Protein AF-A0A7X7T757-F1 (afdb_monomer_lite)

Foldseek 3Di:
DDWDDKDWDLADDPWDRGTAIKTKFFADPPRDDCVVVLLVLLVVVCVVVVFDSDKGWDDDPDTIIMIIDDGPNVCRVVRSVSSVVD

pLDDT: mean 93.65, std 5.16, range [69.5, 97.94]

Secondary structure (DSSP, 8-state):
-EEEEEEEE-S--SS-SSSEEEEEEEPPTTPPP-HHHHHHHHHHHHHHHT----EEEEEETTTEEEEEEE--GGGHHHHHHHHHH-

Radius of gyration: 12.17 Å; chains: 1; bounding box: 27×21×34 Å

Structure (mmCIF, N/CA/C/O backbone):
data_AF-A0A7X7T757-F1
#
_entry.id   AF-A0A7X7T757-F1
#
loop_
_atom_site.group_PDB
_atom_site.id
_atom_site.type_symbol
_atom_site.label_atom_id
_atom_site.label_alt_id
_atom_site.label_comp_id
_atom_site.label_asym_id
_atom_site.label_entity_id
_atom_site.label_seq_id
_atom_site.pdbx_PDB_ins_code
_atom_site.Cartn_x
_atom_site.Cartn_y
_atom_site.Cartn_z
_atom_site.occupancy
_atom_site.B_iso_or_equiv
_atom_site.auth_seq_id
_atom_site.auth_comp_id
_atom_site.auth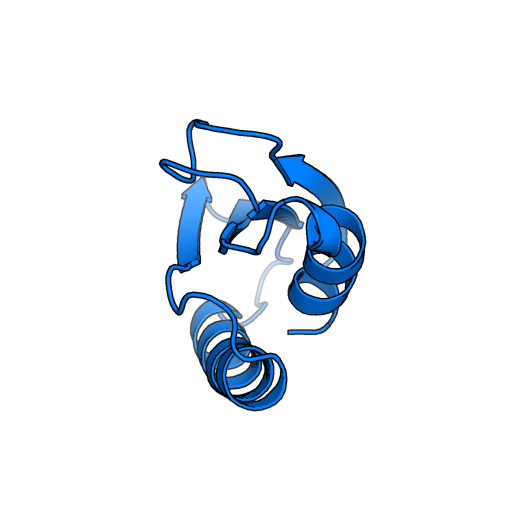_asym_id
_atom_site.auth_atom_id
_atom_site.pdbx_PDB_model_num
ATOM 1 N N . MET A 1 1 ? 11.183 -4.033 -12.122 1.00 69.50 1 MET A N 1
ATOM 2 C CA . MET A 1 1 ? 10.692 -3.480 -10.829 1.00 69.50 1 MET A CA 1
ATOM 3 C C . MET A 1 1 ? 11.332 -4.176 -9.631 1.00 69.50 1 MET A C 1
ATOM 5 O O . MET A 1 1 ? 11.083 -5.355 -9.393 1.00 69.50 1 MET A O 1
ATOM 9 N N . GLU A 1 2 ? 12.108 -3.428 -8.845 1.00 79.06 2 GLU A N 1
ATOM 10 C CA . GLU A 1 2 ? 12.748 -3.875 -7.596 1.00 79.06 2 GLU A CA 1
ATOM 11 C C . GLU A 1 2 ? 12.065 -3.231 -6.369 1.00 79.06 2 GLU A C 1
ATOM 13 O O . GLU A 1 2 ? 11.893 -2.007 -6.321 1.00 79.06 2 GLU A O 1
ATOM 18 N N . LEU A 1 3 ? 11.700 -4.037 -5.359 1.00 79.62 3 LEU A N 1
ATOM 19 C CA . LEU A 1 3 ? 11.188 -3.555 -4.066 1.00 79.62 3 LEU A CA 1
ATOM 20 C C . LEU A 1 3 ? 12.362 -3.096 -3.195 1.00 79.62 3 LEU A C 1
ATOM 22 O O . LEU A 1 3 ? 13.235 -3.897 -2.866 1.00 79.62 3 LEU A O 1
ATOM 26 N N . ARG A 1 4 ? 12.389 -1.821 -2.799 1.00 79.38 4 ARG A N 1
ATOM 27 C CA . ARG A 1 4 ? 13.528 -1.260 -2.052 1.00 79.38 4 ARG A CA 1
ATOM 28 C C . ARG A 1 4 ? 13.227 -1.032 -0.587 1.00 79.38 4 ARG A C 1
ATOM 30 O O . ARG A 1 4 ? 14.034 -1.393 0.264 1.00 79.38 4 ARG A O 1
ATOM 37 N N . LEU A 1 5 ? 12.088 -0.415 -0.286 1.00 88.12 5 LEU A N 1
ATOM 38 C CA . LEU A 1 5 ? 11.708 -0.085 1.084 1.00 88.12 5 LEU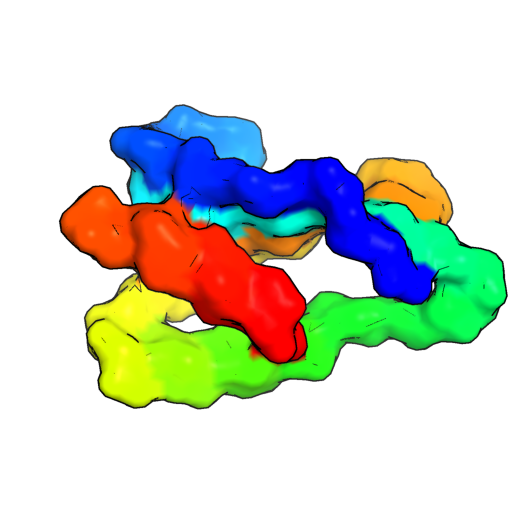 A CA 1
ATOM 39 C C . LEU A 1 5 ? 10.202 -0.224 1.254 1.00 88.12 5 LEU A C 1
ATOM 41 O O . LEU A 1 5 ? 9.437 0.545 0.679 1.00 88.12 5 LEU A O 1
ATOM 45 N N . SER A 1 6 ? 9.792 -1.161 2.101 1.00 95.88 6 SER A N 1
ATOM 46 C CA . SER A 1 6 ? 8.411 -1.315 2.549 1.00 95.88 6 SER A CA 1
ATOM 47 C C . SER A 1 6 ? 8.349 -1.059 4.045 1.00 95.88 6 SER A C 1
ATOM 49 O O . SER A 1 6 ? 9.103 -1.651 4.824 1.00 95.88 6 SER A O 1
ATOM 51 N N . ARG A 1 7 ? 7.512 -0.108 4.464 1.00 96.69 7 ARG A N 1
ATOM 52 C CA . ARG A 1 7 ? 7.432 0.288 5.873 1.00 96.69 7 ARG A CA 1
ATOM 53 C C . ARG A 1 7 ? 6.040 0.721 6.285 1.00 96.69 7 ARG A C 1
ATOM 55 O O . ARG A 1 7 ? 5.256 1.240 5.492 1.00 96.69 7 ARG A O 1
ATOM 62 N N . ARG A 1 8 ? 5.790 0.574 7.582 1.00 97.69 8 ARG A N 1
ATOM 63 C CA . ARG A 1 8 ? 4.597 1.076 8.262 1.00 97.69 8 ARG A CA 1
ATOM 64 C C . ARG A 1 8 ? 4.687 2.588 8.450 1.00 97.69 8 ARG A C 1
ATOM 66 O O . ARG A 1 8 ? 5.749 3.121 8.769 1.00 97.69 8 ARG A O 1
ATOM 73 N N . LEU A 1 9 ? 3.549 3.247 8.316 1.00 97.56 9 LEU A N 1
ATOM 74 C CA . LEU A 1 9 ? 3.305 4.637 8.668 1.00 97.56 9 LEU A CA 1
ATOM 75 C C . LEU A 1 9 ? 2.345 4.621 9.860 1.00 97.56 9 LEU A C 1
ATOM 77 O O . LEU A 1 9 ? 1.204 4.193 9.731 1.00 97.56 9 LEU A O 1
ATOM 81 N N . THR A 1 10 ? 2.807 5.020 11.043 1.00 96.62 10 THR A N 1
ATOM 82 C CA . THR A 1 10 ? 2.024 4.931 12.292 1.00 96.62 10 THR A CA 1
ATOM 83 C C . THR A 1 10 ? 1.122 6.144 12.539 1.00 96.62 10 THR A C 1
ATOM 85 O O . THR A 1 10 ? 0.463 6.224 13.570 1.00 96.62 10 THR A O 1
ATOM 88 N N . GLY A 1 11 ? 1.078 7.092 11.60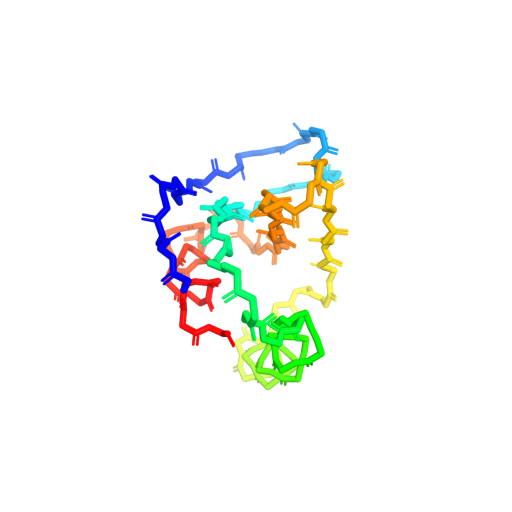6 1.00 94.44 11 GLY A N 1
ATOM 89 C CA . GLY A 1 11 ? 0.311 8.328 11.696 1.00 94.44 11 GLY A CA 1
ATOM 90 C C . GLY A 1 11 ? 0.564 9.217 10.474 1.00 94.44 11 GLY A C 1
ATOM 91 O O . GLY A 1 11 ? 1.080 8.714 9.470 1.00 94.44 11 GLY A O 1
ATOM 92 N N . PRO A 1 12 ? 0.241 10.521 10.561 1.00 95.69 12 PRO A N 1
ATOM 93 C CA . PRO A 1 12 ? 0.448 11.466 9.471 1.00 95.69 12 PRO A CA 1
ATOM 94 C C . PRO A 1 12 ? 1.884 11.440 8.938 1.00 95.69 12 PRO A C 1
ATOM 96 O O . PRO A 1 12 ? 2.854 11.346 9.694 1.00 95.69 12 PRO A O 1
ATOM 99 N N . SER A 1 13 ? 2.026 11.536 7.623 1.00 94.06 13 SER A N 1
ATOM 100 C CA . SER A 1 13 ? 3.310 11.489 6.928 1.00 94.06 13 SER A CA 1
ATOM 101 C C . SER A 1 13 ? 3.273 12.343 5.662 1.00 94.06 13 SER A C 1
ATOM 103 O O . SER A 1 13 ? 2.254 12.939 5.330 1.00 94.06 13 SER A O 1
ATOM 105 N N . LEU A 1 14 ? 4.374 12.357 4.904 1.00 91.75 14 LEU A N 1
ATOM 106 C CA . LEU A 1 14 ? 4.403 12.970 3.571 1.00 91.75 14 LEU A CA 1
ATOM 107 C C . LEU A 1 14 ? 3.346 12.377 2.617 1.00 91.75 14 LEU A C 1
ATOM 109 O O . LEU A 1 14 ? 2.978 13.018 1.637 1.00 91.75 14 LEU A O 1
ATOM 113 N N . TRP A 1 15 ? 2.906 11.143 2.873 1.00 93.75 15 TRP A N 1
ATOM 114 C CA . TRP A 1 15 ? 2.105 10.358 1.940 1.00 93.75 15 TRP A CA 1
ATOM 115 C C . TRP A 1 15 ? 0.622 10.300 2.297 1.00 93.75 15 TRP A C 1
ATOM 117 O O . TRP A 1 15 ? -0.211 10.254 1.396 1.00 93.75 15 TRP A O 1
ATOM 127 N N . LEU A 1 16 ? 0.312 10.251 3.593 1.00 94.69 16 LEU A N 1
ATOM 128 C CA . LEU A 1 16 ? -1.013 9.955 4.134 1.00 94.69 16 LEU A CA 1
ATOM 129 C C . LEU A 1 16 ? -1.289 10.840 5.353 1.00 94.69 16 LEU A C 1
ATOM 131 O O . LEU A 1 16 ? -0.381 11.086 6.149 1.00 94.69 16 LEU A O 1
ATOM 135 N N . ASP A 1 17 ? -2.551 11.224 5.542 1.00 94.69 17 ASP A N 1
ATOM 136 C CA . ASP A 1 17 ? -3.012 11.957 6.732 1.00 94.69 17 ASP A CA 1
ATOM 137 C C . ASP A 1 17 ? -3.135 11.048 7.970 1.00 94.69 17 ASP A C 1
ATOM 139 O O . ASP A 1 17 ? -3.241 11.529 9.096 1.00 94.69 17 ASP A O 1
ATOM 143 N N . GLY A 1 18 ? -3.141 9.727 7.771 1.00 94.56 18 GLY A N 1
ATOM 144 C CA . GLY A 1 18 ? -3.348 8.721 8.808 1.00 94.56 18 GLY A CA 1
ATOM 145 C C . GLY A 1 18 ? -2.404 7.521 8.688 1.00 94.56 18 GLY A C 1
ATOM 146 O O . GLY A 1 18 ? -1.472 7.535 7.881 1.00 94.56 18 GLY A O 1
ATOM 147 N N . PRO A 1 19 ? -2.618 6.480 9.512 1.00 97.50 19 PRO A N 1
ATOM 148 C CA . PRO A 1 19 ? -1.786 5.287 9.502 1.00 97.50 19 PRO A CA 1
ATOM 149 C C . PRO A 1 19 ? -1.938 4.489 8.197 1.00 97.50 19 PRO A C 1
ATOM 151 O O . PRO A 1 19 ? -2.991 4.475 7.557 1.00 97.50 19 PRO A O 1
ATOM 154 N N . GLY A 1 20 ? -0.871 3.799 7.807 1.00 97.50 20 GLY A N 1
ATOM 155 C CA . GLY A 1 20 ? -0.845 2.990 6.598 1.00 97.50 20 GLY A CA 1
ATOM 156 C C . GLY A 1 20 ? 0.497 2.317 6.342 1.00 97.50 20 GLY A C 1
ATOM 157 O O . GLY A 1 20 ? 1.289 2.075 7.254 1.00 97.50 20 GLY A O 1
ATOM 158 N N . ALA A 1 21 ? 0.784 2.041 5.079 1.00 97.94 21 ALA A N 1
ATOM 159 C CA . ALA A 1 21 ? 2.088 1.571 4.635 1.00 97.94 21 ALA A CA 1
ATOM 160 C C . ALA A 1 21 ? 2.532 2.341 3.397 1.00 97.94 21 ALA A C 1
ATOM 162 O O . ALA A 1 21 ? 1.702 2.808 2.620 1.00 97.94 21 ALA A O 1
ATOM 163 N N . VAL A 1 22 ? 3.844 2.454 3.210 1.00 97.94 22 VAL A N 1
ATOM 164 C CA . VAL A 1 22 ? 4.441 2.947 1.969 1.00 97.94 22 VAL A CA 1
ATOM 165 C C . VAL A 1 22 ? 5.456 1.943 1.453 1.00 97.94 22 VAL A C 1
ATOM 167 O O . VAL A 1 22 ? 6.246 1.388 2.220 1.00 97.94 22 VAL A O 1
ATOM 170 N N . LEU A 1 23 ? 5.408 1.741 0.145 1.00 97.38 23 LEU A N 1
ATOM 171 C CA . LEU A 1 23 ? 6.337 0.961 -0.639 1.00 97.38 23 LEU A CA 1
ATOM 172 C C . LEU A 1 23 ? 7.053 1.900 -1.610 1.00 97.38 23 LEU A C 1
ATOM 174 O O . LEU A 1 23 ? 6.416 2.636 -2.360 1.00 97.38 23 LEU A O 1
ATOM 178 N N . GLU A 1 24 ? 8.376 1.864 -1.594 1.00 95.19 24 GLU A N 1
ATOM 179 C CA . GLU A 1 24 ? 9.229 2.543 -2.563 1.00 95.19 24 GLU A CA 1
ATOM 180 C C . GLU A 1 24 ? 9.825 1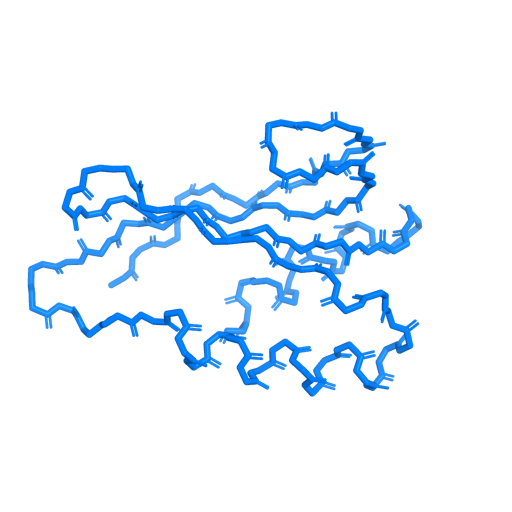.501 -3.512 1.00 95.19 24 GLU A C 1
ATOM 182 O O . GLU A 1 24 ? 10.466 0.535 -3.077 1.00 95.19 24 GLU A O 1
ATOM 187 N N . VAL A 1 25 ? 9.597 1.706 -4.810 1.00 94.44 25 VAL A N 1
ATOM 188 C CA . VAL A 1 25 ? 10.069 0.832 -5.888 1.00 94.44 25 VAL A CA 1
ATOM 189 C C . VAL A 1 25 ? 10.917 1.604 -6.884 1.00 94.44 25 VAL A C 1
ATOM 191 O O . VAL A 1 25 ? 10.663 2.781 -7.164 1.00 94.44 25 VAL A O 1
ATOM 194 N N . PHE A 1 26 ? 11.911 0.917 -7.442 1.00 92.88 26 PHE A N 1
ATOM 195 C CA . PHE A 1 26 ? 12.635 1.390 -8.614 1.00 92.88 26 PHE A CA 1
ATOM 196 C C . PHE A 1 26 ? 12.178 0.607 -9.845 1.00 92.88 26 PHE A C 1
ATOM 198 O O . PHE A 1 26 ? 12.136 -0.625 -9.844 1.00 92.88 26 PHE A O 1
ATOM 205 N N . LEU A 1 27 ? 11.791 1.353 -10.872 1.00 91.38 27 LEU A N 1
ATOM 206 C CA . LEU A 1 27 ? 11.421 0.850 -12.182 1.00 91.38 27 LEU A CA 1
ATOM 207 C C . LEU A 1 27 ? 12.670 0.762 -13.053 1.00 91.38 27 LEU A C 1
ATOM 209 O O . LEU A 1 27 ? 13.506 1.674 -13.055 1.00 91.38 27 LEU A O 1
ATOM 213 N N . ASP A 1 28 ? 12.768 -0.332 -13.791 1.00 90.69 28 ASP A N 1
ATOM 214 C CA . ASP A 1 28 ? 13.797 -0.521 -14.799 1.00 90.69 28 ASP A CA 1
ATOM 215 C C . ASP A 1 28 ? 13.417 0.231 -16.083 1.00 90.69 28 ASP A C 1
ATOM 217 O O . ASP A 1 28 ? 12.271 0.645 -16.284 1.00 90.69 28 ASP A O 1
ATOM 221 N N . GLU A 1 29 ? 14.391 0.464 -16.959 1.00 88.00 29 GLU A N 1
ATOM 222 C CA . GLU A 1 29 ? 14.113 1.107 -18.243 1.00 88.00 29 GLU A CA 1
ATOM 223 C C . GLU A 1 29 ? 13.196 0.212 -19.091 1.00 88.00 29 GLU A C 1
ATOM 225 O O . GLU A 1 29 ? 13.477 -0.967 -19.297 1.00 88.00 29 GLU A O 1
ATOM 230 N N . GLY A 1 30 ? 12.085 0.776 -19.569 1.00 87.12 30 GLY A N 1
ATOM 231 C CA . GLY A 1 30 ? 11.074 0.036 -20.328 1.00 87.12 30 GLY A CA 1
ATOM 232 C C . GLY A 1 30 ? 10.008 -0.665 -19.480 1.00 87.12 30 GLY A C 1
ATOM 233 O O . GLY A 1 30 ? 9.068 -1.208 -20.062 1.00 87.12 30 GLY A O 1
ATOM 234 N N . ASP A 1 31 ? 10.089 -0.617 -18.142 1.00 88.94 31 ASP A N 1
ATOM 235 C CA . ASP A 1 31 ? 8.997 -1.096 -17.288 1.00 88.94 31 ASP A CA 1
ATOM 236 C C . ASP A 1 31 ? 7.711 -0.290 -17.579 1.00 88.94 31 ASP A C 1
ATOM 238 O O . ASP A 1 31 ? 7.743 0.950 -17.606 1.00 88.94 31 ASP A O 1
ATOM 242 N N . PRO A 1 32 ? 6.556 -0.955 -17.774 1.00 91.06 32 PRO A N 1
ATOM 243 C CA . PRO A 1 32 ? 5.284 -0.254 -17.871 1.00 91.06 32 PRO A CA 1
ATOM 244 C C . PRO A 1 32 ? 4.959 0.428 -16.539 1.00 91.06 32 PRO A C 1
ATOM 246 O O . PRO A 1 32 ? 5.403 -0.003 -15.476 1.00 91.06 32 PRO A O 1
ATOM 249 N N . ASP A 1 33 ? 4.139 1.480 -16.576 1.00 91.88 33 ASP A N 1
ATOM 250 C CA . ASP A 1 33 ? 3.689 2.132 -15.347 1.00 91.88 33 ASP A CA 1
ATOM 251 C C . ASP A 1 33 ? 2.836 1.158 -14.510 1.00 91.88 33 ASP A C 1
ATOM 253 O O . ASP A 1 33 ? 1.763 0.759 -14.971 1.00 91.88 33 ASP A O 1
ATOM 257 N N . PRO A 1 34 ? 3.260 0.762 -13.292 1.00 93.50 34 PRO A N 1
ATOM 258 C CA . PRO A 1 34 ? 2.541 -0.253 -12.521 1.00 93.50 34 PRO A CA 1
ATOM 259 C C . PRO A 1 34 ? 1.316 0.318 -11.794 1.00 93.50 34 PRO A C 1
ATOM 261 O O . PRO A 1 34 ? 0.456 -0.435 -11.337 1.00 93.50 34 PRO A O 1
ATOM 264 N N . VAL A 1 35 ? 1.204 1.650 -11.692 1.00 95.75 35 VAL A N 1
ATOM 265 C CA . VAL A 1 35 ? 0.180 2.337 -10.888 1.00 95.75 35 VAL A CA 1
ATOM 266 C C . VAL A 1 35 ? -1.254 1.916 -11.246 1.00 95.75 35 VAL A C 1
ATOM 268 O O . VAL A 1 35 ? -2.035 1.705 -10.315 1.00 95.75 35 VAL A O 1
ATOM 271 N N . PRO A 1 36 ? -1.656 1.764 -12.526 1.00 96.44 36 PRO A N 1
ATOM 272 C CA . PRO A 1 36 ? -3.006 1.310 -12.854 1.00 96.44 36 PRO A CA 1
ATOM 273 C C . PRO A 1 36 ? -3.308 -0.099 -12.328 1.00 96.44 36 PRO A C 1
ATOM 275 O O . PRO A 1 36 ? -4.354 -0.302 -11.713 1.00 96.44 36 PRO A O 1
ATOM 278 N N . ALA A 1 37 ? -2.387 -1.052 -12.512 1.00 96.19 37 ALA A N 1
ATOM 279 C CA . ALA A 1 37 ? -2.555 -2.430 -12.048 1.00 96.19 37 ALA A CA 1
ATOM 280 C C . ALA A 1 37 ? -2.620 -2.505 -10.514 1.00 96.19 37 ALA A C 1
ATOM 282 O O . ALA A 1 37 ? -3.564 -3.085 -9.969 1.00 96.19 37 ALA A O 1
ATOM 283 N N . TRP A 1 38 ? -1.701 -1.807 -9.840 1.00 97.00 38 TRP A N 1
ATOM 284 C CA . TRP A 1 38 ? -1.667 -1.665 -8.383 1.00 97.00 38 TRP A CA 1
ATOM 285 C C . TRP A 1 38 ? -2.974 -1.078 -7.832 1.00 97.00 38 TRP A C 1
ATOM 287 O O . TRP A 1 38 ? -3.566 -1.609 -6.890 1.00 97.00 38 TRP A O 1
ATOM 297 N N . ARG A 1 39 ? -3.520 -0.025 -8.464 1.00 96.69 39 ARG A N 1
ATOM 298 C CA . ARG A 1 39 ? -4.813 0.558 -8.057 1.00 96.69 39 ARG A CA 1
ATOM 299 C C . ARG A 1 39 ? -5.965 -0.435 -8.177 1.00 96.69 39 ARG A C 1
ATOM 301 O O . ARG A 1 39 ? -6.842 -0.441 -7.311 1.00 96.69 39 ARG A O 1
ATOM 308 N N . GLU A 1 40 ? -5.994 -1.258 -9.222 1.00 96.75 40 GLU A N 1
ATOM 309 C CA . GLU A 1 40 ? -7.031 -2.283 -9.378 1.00 96.75 40 GLU A CA 1
ATOM 310 C C . GLU A 1 40 ? -6.893 -3.414 -8.354 1.00 96.75 40 GLU A C 1
ATOM 312 O O . GLU A 1 40 ? -7.900 -3.872 -7.806 1.00 96.75 40 GLU A O 1
ATOM 317 N N . ALA A 1 41 ? -5.669 -3.843 -8.046 1.00 96.94 41 ALA A N 1
ATOM 318 C CA . ALA A 1 41 ? -5.417 -4.825 -6.996 1.00 96.94 41 ALA A CA 1
ATOM 319 C C . ALA A 1 41 ? -5.833 -4.306 -5.612 1.00 96.94 41 ALA A C 1
ATOM 321 O O . ALA A 1 41 ? -6.587 -4.982 -4.903 1.00 96.94 41 ALA A O 1
ATOM 322 N N . LEU A 1 42 ? -5.472 -3.065 -5.275 1.00 96.56 42 LEU A N 1
ATOM 323 C CA . LEU A 1 42 ? -5.872 -2.434 -4.017 1.00 96.56 42 LEU A CA 1
ATOM 324 C C . LEU A 1 42 ? -7.377 -2.270 -3.869 1.00 96.56 42 LEU A C 1
ATOM 326 O O . LEU A 1 42 ? -7.904 -2.444 -2.774 1.00 96.56 42 LEU A O 1
ATOM 330 N N . LYS A 1 43 ? -8.106 -1.966 -4.949 1.00 95.44 43 LYS A N 1
ATOM 331 C CA . LYS A 1 43 ? -9.575 -1.907 -4.889 1.00 95.44 43 LYS A CA 1
ATOM 332 C C . LYS A 1 43 ? -10.168 -3.236 -4.418 1.00 95.44 43 LYS A C 1
ATOM 334 O O . LYS A 1 43 ? -11.091 -3.213 -3.606 1.00 95.44 43 LYS A O 1
ATOM 339 N N . ARG A 1 44 ? -9.637 -4.369 -4.897 1.00 95.69 44 ARG A N 1
ATOM 340 C CA . ARG A 1 44 ? -10.078 -5.710 -4.478 1.00 95.69 44 ARG A CA 1
ATOM 341 C C . ARG A 1 44 ? -9.691 -5.997 -3.030 1.00 95.69 44 ARG A C 1
ATOM 343 O O . ARG A 1 44 ? -10.543 -6.437 -2.264 1.00 95.69 44 ARG A O 1
ATOM 350 N N . ALA A 1 45 ? -8.451 -5.694 -2.647 1.00 95.81 45 ALA A N 1
ATOM 351 C CA . ALA A 1 45 ? -7.973 -5.899 -1.282 1.00 95.81 45 ALA A CA 1
ATOM 352 C C . ALA A 1 45 ? -8.764 -5.064 -0.265 1.00 95.81 45 ALA A C 1
ATOM 354 O O . ALA A 1 45 ? -9.282 -5.610 0.704 1.00 95.81 45 ALA A O 1
ATOM 355 N N . HIS A 1 46 ? -8.945 -3.763 -0.512 1.00 94.69 46 HIS A N 1
ATOM 356 C CA . HIS A 1 46 ? -9.705 -2.887 0.382 1.00 94.69 46 HIS A CA 1
ATOM 357 C C . HIS A 1 46 ? -11.165 -3.325 0.524 1.00 94.69 46 HIS A C 1
ATOM 359 O O . HIS A 1 46 ? -11.702 -3.281 1.627 1.00 94.69 46 HIS A O 1
ATOM 365 N N . ALA A 1 47 ? -11.796 -3.789 -0.560 1.00 95.19 47 ALA A N 1
ATOM 366 C CA . ALA A 1 47 ? -13.153 -4.324 -0.498 1.00 95.19 47 ALA A CA 1
ATOM 367 C C . ALA A 1 47 ? -13.232 -5.615 0.335 1.00 95.19 47 ALA A C 1
ATOM 369 O O . ALA A 1 47 ? -14.144 -5.756 1.144 1.00 95.19 47 ALA A O 1
ATOM 370 N N . ALA A 1 48 ? -12.273 -6.532 0.170 1.00 96.50 48 ALA A N 1
ATOM 371 C CA . ALA A 1 48 ? -12.240 -7.800 0.899 1.00 96.50 48 ALA A CA 1
ATOM 372 C C . ALA A 1 48 ? -11.895 -7.633 2.390 1.00 96.50 48 ALA A C 1
ATOM 374 O O . ALA A 1 48 ? -12.408 -8.371 3.226 1.00 96.50 48 ALA A O 1
ATOM 375 N N . LEU A 1 49 ? -11.034 -6.668 2.720 1.00 95.31 49 LEU A N 1
ATOM 376 C CA . LEU A 1 49 ? -10.534 -6.428 4.077 1.00 95.31 49 LEU A CA 1
ATOM 377 C C . LEU A 1 49 ? -11.353 -5.385 4.853 1.00 95.31 49 LEU A C 1
ATOM 379 O O . LEU A 1 49 ? -11.117 -5.185 6.042 1.00 95.31 49 LEU A O 1
ATOM 383 N N . GLY A 1 50 ? -12.284 -4.689 4.193 1.00 95.25 50 GLY A N 1
ATOM 384 C CA . GLY A 1 50 ? -13.038 -3.589 4.798 1.00 95.25 50 GLY A CA 1
ATOM 385 C C . GLY A 1 50 ? -12.172 -2.371 5.147 1.00 95.25 50 GLY A C 1
ATOM 386 O O . GLY A 1 50 ? -12.482 -1.644 6.088 1.00 95.25 50 GLY A O 1
ATOM 387 N N . TRP A 1 51 ? -11.068 -2.157 4.426 1.00 94.12 51 TRP A N 1
ATOM 388 C CA . TRP A 1 51 ? -10.129 -1.060 4.688 1.00 94.12 51 TRP A CA 1
ATOM 389 C C . TRP A 1 51 ? -10.544 0.257 4.007 1.00 94.12 51 TRP A C 1
ATOM 391 O O . TRP A 1 51 ? -11.275 0.243 3.008 1.00 94.12 51 TRP A O 1
ATOM 401 N N . PRO A 1 52 ? -10.054 1.415 4.497 1.00 86.69 52 PRO A N 1
ATOM 402 C CA . PRO A 1 52 ? -10.216 2.695 3.813 1.00 86.69 52 PRO A CA 1
ATOM 403 C C . PRO A 1 52 ? -9.675 2.645 2.380 1.00 86.69 52 PRO A C 1
ATOM 405 O O . PRO A 1 52 ? -8.631 2.067 2.109 1.00 86.69 52 PRO A O 1
ATOM 408 N N . ARG A 1 53 ? -10.353 3.300 1.431 1.00 86.12 53 ARG A N 1
ATOM 409 C CA . ARG A 1 53 ? -9.960 3.263 0.006 1.00 86.12 53 ARG A CA 1
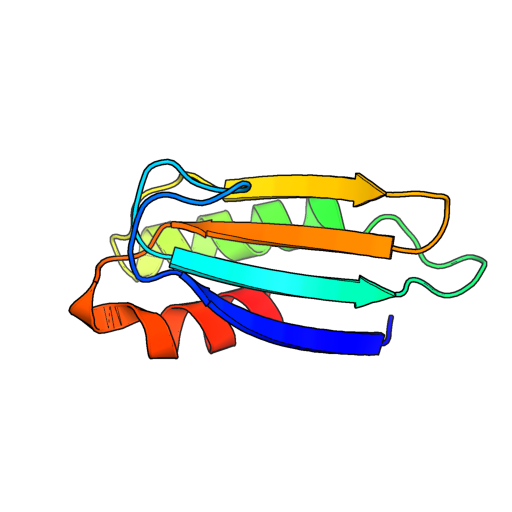ATOM 410 C C . ARG A 1 53 ? -8.896 4.298 -0.381 1.00 86.12 53 ARG A C 1
ATOM 412 O O . ARG A 1 53 ? -8.684 4.525 -1.573 1.00 86.12 53 ARG A O 1
ATOM 419 N N . ARG A 1 54 ? -8.261 4.960 0.588 1.00 90.25 54 ARG A N 1
ATOM 420 C CA . ARG A 1 54 ? -7.297 6.033 0.325 1.00 90.25 54 ARG A CA 1
ATOM 421 C C . ARG A 1 54 ? -5.926 5.440 0.012 1.00 90.25 54 ARG A C 1
ATOM 423 O O . ARG A 1 54 ? -5.359 4.692 0.801 1.00 90.25 54 ARG A O 1
ATOM 430 N N . ALA A 1 55 ? -5.418 5.782 -1.166 1.00 93.62 55 ALA A N 1
ATOM 431 C CA . ALA A 1 55 ? -4.104 5.374 -1.632 1.00 93.62 55 ALA A CA 1
ATOM 432 C C . ALA A 1 55 ? -3.471 6.497 -2.460 1.00 93.62 55 ALA A C 1
ATOM 434 O O . ALA A 1 55 ? -4.128 7.104 -3.318 1.00 93.62 55 ALA A O 1
ATOM 435 N N . HIS A 1 56 ? -2.192 6.751 -2.217 1.00 96.12 56 HIS A N 1
ATOM 436 C CA . HIS A 1 56 ? -1.403 7.792 -2.855 1.00 96.12 56 HIS A CA 1
ATOM 437 C C . HIS A 1 56 ? -0.254 7.171 -3.650 1.00 96.12 56 HIS A C 1
ATOM 439 O O . HIS A 1 56 ? 0.381 6.223 -3.206 1.00 96.12 56 HIS A O 1
ATOM 445 N N . SER A 1 57 ? 0.025 7.714 -4.830 1.00 95.38 57 SER A N 1
ATOM 446 C CA . SER A 1 57 ? 1.142 7.292 -5.675 1.00 95.38 57 SER A CA 1
ATOM 447 C C . SER A 1 57 ? 1.902 8.529 -6.126 1.00 95.38 57 SER A C 1
ATOM 449 O O . SER A 1 57 ? 1.283 9.439 -6.682 1.00 95.38 57 SER A O 1
ATOM 451 N N . ARG A 1 58 ? 3.221 8.561 -5.936 1.00 94.38 58 ARG A N 1
ATOM 452 C CA . ARG A 1 58 ? 4.069 9.683 -6.353 1.00 94.38 58 ARG A CA 1
ATOM 453 C C . ARG A 1 58 ? 5.297 9.186 -7.095 1.00 94.38 58 ARG A C 1
ATOM 455 O O . ARG A 1 58 ? 6.059 8.381 -6.568 1.00 94.38 58 ARG A O 1
ATOM 462 N N . ARG A 1 59 ? 5.529 9.740 -8.282 1.00 92.06 59 ARG A N 1
ATOM 463 C CA . ARG A 1 59 ? 6.795 9.590 -9.006 1.00 92.06 59 ARG A CA 1
ATOM 464 C C . ARG A 1 59 ? 7.798 10.648 -8.553 1.00 92.06 59 ARG A C 1
ATOM 466 O O . ARG A 1 59 ? 7.437 11.810 -8.363 1.00 92.06 59 ARG A O 1
ATOM 473 N N . SER A 1 60 ? 9.052 10.241 -8.391 1.00 86.75 60 SER A N 1
ATOM 474 C CA . SER A 1 60 ? 10.180 11.116 -8.070 1.00 86.75 60 SER A CA 1
ATOM 475 C C . SER A 1 60 ? 11.338 10.798 -9.012 1.00 86.75 60 SER A C 1
ATOM 477 O O . SER A 1 60 ? 12.063 9.831 -8.811 1.00 86.75 60 SER A O 1
ATOM 479 N N . GLY A 1 61 ? 11.522 11.607 -10.053 1.00 84.44 61 GLY A N 1
ATOM 480 C CA . GLY A 1 61 ? 12.408 11.253 -11.166 1.00 84.44 61 GLY A CA 1
ATOM 481 C C . GLY A 1 61 ? 11.816 10.154 -12.057 1.00 84.44 61 GLY A C 1
ATOM 482 O O . GLY A 1 61 ? 10.643 9.801 -11.937 1.00 84.44 61 GLY A O 1
ATOM 483 N N . GLU A 1 62 ? 12.625 9.626 -12.973 1.00 80.75 62 GLU A N 1
ATOM 484 C CA . GLU A 1 62 ? 12.139 8.715 -14.024 1.00 80.75 62 GLU A CA 1
ATOM 485 C C . GLU A 1 62 ? 11.852 7.299 -13.516 1.00 80.75 62 GLU A C 1
ATOM 487 O O . GLU A 1 62 ? 10.951 6.630 -14.021 1.00 80.75 62 GLU A O 1
ATOM 492 N N . ARG A 1 63 ? 12.589 6.862 -12.489 1.00 87.81 63 ARG A N 1
ATOM 493 C CA . ARG A 1 63 ? 12.614 5.459 -12.056 1.00 87.81 63 ARG A CA 1
ATOM 494 C C . ARG A 1 63 ? 12.104 5.213 -10.645 1.00 87.81 63 ARG A C 1
ATOM 496 O O . ARG A 1 63 ? 11.843 4.068 -10.323 1.00 87.81 63 ARG A O 1
ATOM 503 N N . HIS A 1 64 ? 11.948 6.229 -9.799 1.00 93.00 64 HIS A N 1
ATOM 504 C CA . HIS A 1 64 ? 11.493 6.015 -8.423 1.00 93.00 64 HIS A CA 1
ATOM 505 C C . HIS A 1 64 ? 9.999 6.324 -8.273 1.00 93.00 64 HIS A C 1
ATOM 507 O O . HIS A 1 64 ? 9.517 7.397 -8.655 1.00 93.00 64 HIS A O 1
ATOM 513 N N . LEU A 1 65 ? 9.275 5.370 -7.690 1.00 95.31 65 LEU A N 1
ATOM 514 C CA . LEU A 1 65 ? 7.847 5.436 -7.419 1.00 95.31 65 LEU A CA 1
ATOM 515 C C . LEU A 1 65 ? 7.582 5.078 -5.951 1.00 95.31 65 LEU A C 1
ATOM 517 O O . LEU A 1 65 ? 8.015 4.036 -5.469 1.00 95.31 65 LEU A O 1
ATOM 521 N N . ALA A 1 66 ? 6.837 5.939 -5.262 1.00 96.38 66 ALA A N 1
ATOM 522 C CA . ALA A 1 66 ? 6.317 5.689 -3.925 1.00 96.38 66 ALA A CA 1
ATOM 523 C C . ALA A 1 66 ? 4.816 5.387 -3.999 1.00 96.38 66 ALA A C 1
ATOM 525 O O . ALA A 1 66 ? 4.056 6.141 -4.616 1.00 96.38 66 ALA A O 1
ATOM 526 N N . LEU A 1 67 ? 4.398 4.304 -3.353 1.00 97.44 67 LEU A N 1
ATOM 527 C CA . LEU A 1 67 ? 3.034 3.786 -3.309 1.00 97.44 67 LEU A CA 1
ATOM 528 C C . LEU A 1 67 ? 2.608 3.678 -1.850 1.00 97.44 67 LEU A C 1
ATOM 530 O O . LEU A 1 67 ? 3.176 2.889 -1.102 1.00 97.44 67 LEU A O 1
ATOM 534 N N . ALA A 1 68 ? 1.638 4.476 -1.425 1.00 97.81 68 ALA A N 1
ATOM 535 C CA . ALA A 1 68 ? 1.162 4.501 -0.051 1.00 97.81 68 ALA A CA 1
ATOM 536 C C . ALA A 1 68 ? -0.320 4.142 0.036 1.00 97.81 68 ALA A C 1
ATOM 538 O O . ALA A 1 68 ? -1.123 4.613 -0.772 1.00 97.81 68 ALA A O 1
ATOM 539 N N . ILE A 1 69 ? -0.681 3.344 1.037 1.00 97.62 69 ILE A N 1
ATOM 540 C CA . ILE A 1 69 ? -2.057 2.911 1.297 1.00 97.62 69 ILE A CA 1
ATOM 541 C C . ILE A 1 69 ? -2.416 3.162 2.753 1.00 97.62 69 ILE A C 1
ATOM 543 O O . ILE A 1 69 ? -1.604 2.883 3.635 1.00 97.62 69 ILE A O 1
ATOM 547 N N . GLU A 1 70 ? -3.614 3.681 3.014 1.00 97.12 70 GLU A N 1
ATOM 548 C CA . GLU A 1 70 ? -4.145 3.739 4.377 1.00 97.12 70 GLU A CA 1
ATOM 549 C C . GLU A 1 70 ? -4.627 2.362 4.832 1.00 97.12 70 GLU A C 1
ATOM 551 O O . GLU A 1 70 ? -5.175 1.583 4.053 1.00 97.12 70 GLU A O 1
ATOM 556 N N . ALA A 1 71 ? -4.466 2.084 6.121 1.00 97.12 71 ALA A N 1
ATOM 557 C CA . ALA A 1 71 ? -4.994 0.884 6.753 1.00 97.12 71 ALA A CA 1
ATOM 558 C C . ALA A 1 71 ? -5.286 1.148 8.239 1.00 97.12 71 ALA A C 1
ATOM 560 O O . ALA A 1 71 ? -4.689 2.054 8.829 1.00 97.12 71 ALA A O 1
ATOM 561 N N . PRO A 1 72 ? -6.171 0.359 8.876 1.00 96.25 72 PRO A N 1
ATOM 562 C CA . PRO A 1 72 ? -6.338 0.385 10.326 1.00 96.25 72 PRO A CA 1
ATOM 563 C C . PRO A 1 72 ? -5.002 0.207 11.066 1.00 96.25 72 PRO A C 1
ATOM 565 O O . PRO A 1 72 ? -4.115 -0.518 10.610 1.00 96.25 72 PRO A O 1
ATOM 568 N N . PHE A 1 73 ? -4.849 0.872 12.214 1.00 96.00 73 PHE A N 1
ATOM 569 C CA . PHE A 1 73 ? -3.578 0.916 12.952 1.00 96.00 73 PHE A CA 1
ATOM 570 C C . PHE A 1 73 ? -3.100 -0.469 13.431 1.00 96.00 73 PHE A C 1
ATOM 572 O O . PHE A 1 73 ? -1.905 -0.754 13.468 1.00 96.00 73 PHE A O 1
ATOM 579 N N . ASP A 1 74 ? -4.025 -1.356 13.772 1.00 96.75 74 ASP A N 1
ATOM 580 C CA . ASP A 1 74 ? -3.759 -2.749 14.142 1.00 96.75 74 ASP A CA 1
ATOM 581 C C . ASP A 1 74 ? -3.394 -3.641 12.938 1.00 96.75 74 ASP A C 1
ATOM 583 O O . ASP A 1 74 ? -2.846 -4.728 13.110 1.00 96.75 74 ASP A O 1
ATOM 587 N N . CYS A 1 75 ? -3.617 -3.160 11.713 1.00 97.44 75 CYS A N 1
ATOM 588 C CA . CYS A 1 75 ? -3.376 -3.879 10.463 1.00 97.44 75 CYS A CA 1
ATOM 589 C C . CYS A 1 75 ? -2.106 -3.428 9.721 1.00 97.44 75 CYS A C 1
ATOM 591 O O . CYS A 1 75 ? -1.867 -3.874 8.599 1.00 97.44 75 CYS A O 1
ATOM 593 N N . LEU A 1 76 ? -1.268 -2.561 10.301 1.00 97.44 76 LEU A N 1
ATOM 594 C CA . LEU A 1 76 ? -0.154 -1.939 9.569 1.00 97.44 76 LEU A CA 1
ATOM 595 C C . LEU A 1 76 ? 0.885 -2.926 9.025 1.00 97.44 76 LEU A C 1
ATOM 597 O O . LEU A 1 76 ? 1.489 -2.663 7.990 1.00 97.44 76 LEU A O 1
ATOM 601 N N . LEU A 1 77 ? 1.101 -4.061 9.695 1.00 96.88 77 LEU A N 1
ATOM 602 C CA . LEU A 1 77 ? 1.948 -5.121 9.145 1.00 96.88 77 LEU A CA 1
ATOM 603 C C . LEU A 1 77 ? 1.283 -5.802 7.938 1.00 96.88 77 LEU A C 1
ATOM 605 O O . LEU A 1 77 ? 1.937 -6.054 6.938 1.00 96.88 77 LEU A O 1
ATOM 609 N N . CYS A 1 78 ? -0.025 -6.055 7.985 1.00 97.62 78 CYS A N 1
ATOM 610 C CA . CYS A 1 78 ? -0.753 -6.568 6.824 1.00 97.62 78 CYS A CA 1
ATOM 611 C C . CYS A 1 78 ? -0.720 -5.568 5.662 1.00 97.62 78 CYS A C 1
ATOM 613 O O . CYS A 1 78 ? -0.635 -5.974 4.508 1.00 97.62 78 CYS A O 1
ATOM 615 N N . ALA A 1 79 ? -0.748 -4.265 5.956 1.00 97.69 79 ALA A N 1
ATOM 616 C CA . ALA A 1 79 ? -0.702 -3.221 4.942 1.00 97.69 79 ALA A CA 1
ATOM 617 C C . ALA A 1 79 ? 0.602 -3.242 4.131 1.00 97.69 79 ALA A C 1
ATOM 619 O O . ALA A 1 79 ? 0.555 -2.986 2.932 1.00 97.69 79 ALA A O 1
ATOM 620 N N . THR A 1 80 ? 1.746 -3.601 4.729 1.00 97.69 80 THR A N 1
ATOM 621 C CA . THR A 1 80 ? 2.992 -3.754 3.957 1.00 97.69 80 THR A CA 1
ATOM 622 C C . THR A 1 80 ? 2.879 -4.903 2.958 1.00 97.69 80 THR A C 1
ATOM 624 O O . THR A 1 80 ? 3.156 -4.703 1.782 1.00 97.69 80 THR A O 1
ATOM 627 N N . TYR A 1 81 ? 2.351 -6.058 3.377 1.00 97.12 81 TYR A N 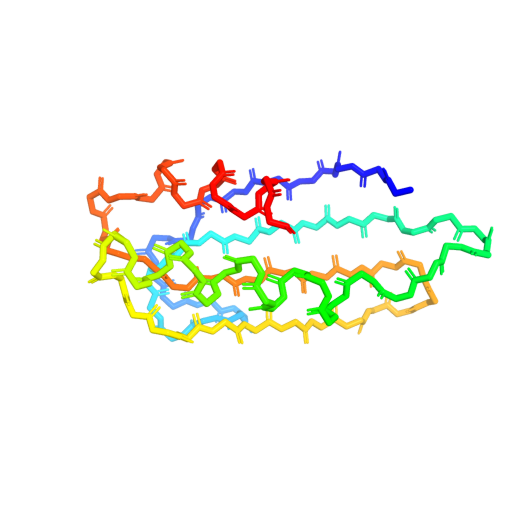1
ATOM 628 C CA . TYR A 1 81 ? 2.154 -7.204 2.482 1.00 97.12 81 TYR A CA 1
ATOM 629 C C . TYR A 1 81 ? 1.135 -6.935 1.372 1.00 97.12 81 TYR A C 1
ATOM 631 O O . TYR A 1 81 ? 1.369 -7.295 0.223 1.00 97.12 81 TYR A O 1
ATOM 639 N N . VAL A 1 82 ? 0.011 -6.284 1.693 1.00 97.00 82 VAL A N 1
ATOM 640 C CA . VAL A 1 82 ? -1.000 -5.909 0.691 1.00 97.00 82 VAL A CA 1
ATOM 641 C C . VAL A 1 82 ? -0.407 -4.954 -0.341 1.00 97.00 82 VAL A C 1
ATOM 643 O O . VAL A 1 82 ? -0.677 -5.109 -1.527 1.00 97.00 82 VAL A O 1
ATOM 646 N N . ASN A 1 83 ? 0.406 -3.990 0.095 1.00 96.81 83 ASN A N 1
ATOM 647 C CA . ASN A 1 83 ? 1.021 -3.012 -0.797 1.00 96.81 83 ASN A CA 1
ATOM 648 C C . ASN A 1 83 ? 2.134 -3.616 -1.672 1.00 96.81 83 ASN A C 1
ATOM 650 O O . ASN A 1 83 ? 2.301 -3.186 -2.803 1.00 96.81 83 ASN A O 1
ATOM 654 N N . GLU A 1 84 ? 2.881 -4.599 -1.160 1.00 96.19 84 GLU A N 1
ATOM 655 C CA . GLU A 1 84 ? 3.896 -5.355 -1.915 1.00 96.19 84 GLU A CA 1
ATOM 656 C C . GLU A 1 84 ? 3.288 -6.324 -2.935 1.00 96.19 84 GLU A C 1
ATOM 658 O O . GLU A 1 84 ? 3.879 -6.560 -3.985 1.00 96.19 84 GLU A O 1
ATOM 663 N N . TRP A 1 85 ? 2.134 -6.911 -2.612 1.00 95.62 85 TRP A N 1
ATOM 664 C CA . TRP A 1 85 ? 1.429 -7.850 -3.485 1.00 95.62 85 TRP A CA 1
ATOM 665 C C . TRP A 1 85 ? 0.663 -7.167 -4.626 1.00 95.62 85 TRP A C 1
ATOM 667 O O . TRP A 1 85 ? 0.521 -7.764 -5.695 1.00 95.62 85 TRP A O 1
ATOM 677 N N . ALA A 1 86 ? 0.109 -5.979 -4.365 1.00 94.12 86 ALA A N 1
ATOM 678 C CA . ALA A 1 86 ? -0.761 -5.251 -5.290 1.00 94.12 86 ALA A CA 1
ATOM 679 C C . ALA A 1 86 ? -0.022 -4.758 -6.541 1.00 94.12 86 ALA A C 1
ATOM 681 O O . ALA A 1 86 ? -0.626 -4.876 -7.634 1.00 94.12 86 ALA A O 1
#

Sequence (86 aa):
MELRLSRRLTGPSLWLDGPGAVLEVFLDEGDPDPVPAWREALKRAHAALGWPRRAHSRRSGERHLALAIEAPFDCLLCATYVNEWA